Protein AF-A0A1A8F282-F1 (afdb_monomer_lite)

pLDDT: mean 80.19, std 19.92, range [26.28, 97.31]

InterPro domains:
  IPR029158 Stimulator of interferon genes protein [PTHR34339] (1-115)
  IPR038623 Stimulator of interferon genes protein, C-terminal domain superfamily [G3DSA:3.40.50.12100] (57-121)
  IPR055432 STING, ligand-binding domain [PF15009] (14-116)

Structure (mmCIF, N/CA/C/O backbone):
data_AF-A0A1A8F282-F1
#
_entry.id   AF-A0A1A8F282-F1
#
loop_
_atom_site.group_PDB
_atom_site.id
_atom_site.type_symbol
_atom_site.label_atom_id
_atom_site.label_alt_id
_atom_site.label_comp_id
_atom_site.label_asym_id
_atom_site.label_entity_id
_atom_site.label_seq_id
_atom_site.pdbx_PDB_ins_code
_atom_site.Cartn_x
_atom_site.Cartn_y
_atom_site.Cartn_z
_atom_site.occupancy
_atom_site.B_iso_or_equiv
_atom_site.auth_seq_id
_atom_site.auth_comp_id
_atom_site.auth_asym_id
_atom_site.auth_atom_id
_atom_site.pdbx_PDB_model_num
ATOM 1 N N . GLU A 1 1 ? -26.886 5.873 23.271 1.00 54.75 1 GLU A N 1
ATOM 2 C CA . GLU A 1 1 ? -25.790 5.362 22.411 1.00 54.75 1 GLU A CA 1
ATOM 3 C C . GLU A 1 1 ? -25.220 6.417 21.458 1.00 54.75 1 GLU A C 1
ATOM 5 O O . GLU A 1 1 ? -24.005 6.552 21.421 1.00 54.75 1 GLU A O 1
ATOM 10 N N . VAL A 1 2 ? -26.044 7.229 20.780 1.00 64.50 2 VAL A N 1
ATOM 11 C CA . VAL A 1 2 ? -25.589 8.266 19.817 1.00 64.50 2 VAL A CA 1
ATOM 12 C C . VAL A 1 2 ? -24.652 9.329 20.424 1.00 64.50 2 VAL A C 1
ATOM 14 O O . VAL A 1 2 ? -23.737 9.827 19.769 1.00 64.50 2 VAL A O 1
ATOM 17 N N . GLU A 1 3 ? -24.838 9.649 21.706 1.00 62.88 3 GLU A N 1
ATOM 18 C CA . GLU A 1 3 ? -23.985 10.607 22.423 1.00 62.88 3 GLU A CA 1
ATOM 19 C C . GLU A 1 3 ? -22.556 10.079 22.622 1.00 62.88 3 GLU A C 1
ATOM 21 O O . GLU A 1 3 ? -21.591 10.826 22.478 1.00 62.88 3 GLU A O 1
ATOM 26 N N . VAL A 1 4 ? -22.398 8.776 22.882 1.00 65.69 4 VAL A N 1
ATOM 27 C CA . VAL A 1 4 ? -21.082 8.152 23.096 1.00 65.69 4 VAL A CA 1
ATOM 28 C C . VAL A 1 4 ? -20.304 8.083 21.780 1.00 65.69 4 VAL A C 1
ATOM 30 O O . VAL A 1 4 ? -19.108 8.375 21.764 1.00 65.69 4 VAL A O 1
ATOM 33 N N . SER A 1 5 ? -20.974 7.783 20.659 1.00 65.00 5 SER A N 1
ATOM 34 C CA . SER A 1 5 ? -20.352 7.823 19.328 1.00 65.00 5 SER A CA 1
ATOM 35 C C . SER A 1 5 ? -19.887 9.230 18.947 1.00 65.00 5 SER A C 1
ATOM 37 O O . SER A 1 5 ? -18.747 9.385 18.508 1.00 65.00 5 SER A O 1
ATOM 39 N N . GLY A 1 6 ? -20.706 10.258 19.203 1.00 65.50 6 GLY A N 1
ATOM 40 C CA . GLY A 1 6 ? -20.335 11.651 18.933 1.00 65.50 6 GLY A CA 1
ATOM 41 C C . GLY A 1 6 ? -19.142 12.126 19.772 1.00 65.50 6 GLY A C 1
ATOM 42 O O . GLY A 1 6 ? -18.251 12.807 19.264 1.00 65.50 6 GLY A O 1
ATOM 43 N N . ILE A 1 7 ? -19.061 11.708 21.041 1.00 71.31 7 ILE A N 1
ATOM 44 C CA . ILE A 1 7 ? -17.922 12.023 21.918 1.00 71.31 7 ILE A CA 1
ATOM 45 C C . ILE A 1 7 ? -16.637 11.342 21.428 1.00 71.31 7 ILE A C 1
ATOM 47 O O . ILE A 1 7 ? -15.583 11.981 21.393 1.00 71.31 7 ILE A O 1
ATOM 51 N N . CYS A 1 8 ? -16.697 10.064 21.043 1.00 65.38 8 CYS A N 1
ATOM 52 C CA . CYS A 1 8 ? -15.529 9.320 20.562 1.00 65.38 8 CYS A CA 1
ATOM 53 C C . CYS A 1 8 ? -14.957 9.896 19.261 1.00 65.38 8 CYS A C 1
ATOM 55 O O . CYS A 1 8 ? -13.733 9.958 19.104 1.00 65.38 8 CYS A O 1
ATOM 57 N N . GLU A 1 9 ? -15.823 10.329 18.345 1.00 74.31 9 GLU A N 1
ATOM 58 C CA . GLU A 1 9 ? -15.427 10.976 17.095 1.00 74.31 9 GLU A CA 1
ATOM 59 C C . GLU A 1 9 ? -14.853 12.375 17.342 1.00 74.31 9 GLU A C 1
ATOM 61 O O . GLU A 1 9 ? -13.724 12.652 16.932 1.00 74.31 9 GLU A O 1
ATOM 66 N N . GLY A 1 10 ? -15.547 13.212 18.123 1.00 72.31 10 GLY A N 1
ATOM 67 C CA . GLY A 1 10 ? -15.080 14.559 18.467 1.00 72.31 10 GLY A CA 1
ATOM 68 C C . GLY A 1 10 ? -13.756 14.577 19.241 1.00 72.31 10 GLY A C 1
ATOM 69 O O . GLY A 1 10 ? -12.971 15.515 19.113 1.00 72.31 10 GLY A O 1
ATOM 70 N N . ARG A 1 11 ? -13.467 13.521 20.014 1.00 76.88 11 ARG A N 1
ATOM 71 C CA . ARG A 1 11 ? -12.223 13.381 20.790 1.00 76.88 11 ARG A CA 1
ATOM 72 C C . ARG A 1 11 ? -11.128 12.567 20.098 1.00 76.88 11 ARG A C 1
ATOM 74 O O . ARG A 1 11 ? -10.066 12.398 20.692 1.00 76.88 11 ARG A O 1
ATOM 81 N N . LYS A 1 12 ? -11.349 12.066 18.875 1.00 79.38 12 LYS A N 1
ATOM 82 C CA . LYS A 1 12 ? -10.391 11.216 18.133 1.00 79.38 12 LYS A CA 1
ATOM 83 C C . LYS A 1 12 ? -9.957 9.953 18.895 1.00 79.38 12 LYS A C 1
ATOM 85 O O . LYS A 1 12 ? -8.833 9.483 18.745 1.00 79.38 12 LYS A O 1
ATOM 90 N N . MET A 1 13 ? -10.847 9.409 19.725 1.00 79.31 13 MET A N 1
ATOM 91 C CA . MET A 1 13 ? -10.581 8.237 20.574 1.00 79.31 13 MET A CA 1
ATOM 92 C C . MET A 1 13 ? -11.136 6.936 19.982 1.00 79.31 13 MET A C 1
ATOM 94 O O . MET A 1 13 ? -11.050 5.885 20.611 1.00 79.31 13 MET A O 1
ATOM 98 N N . ASN A 1 14 ? -11.728 6.986 18.787 1.00 86.81 14 ASN A N 1
ATOM 99 C CA . ASN A 1 14 ? -12.204 5.778 18.126 1.00 86.81 14 ASN A CA 1
ATOM 100 C C . ASN A 1 14 ? -11.039 4.957 17.536 1.00 86.81 14 ASN A C 1
ATOM 102 O O . ASN A 1 14 ? -9.957 5.468 17.242 1.00 86.81 14 ASN A O 1
ATOM 106 N N . VAL A 1 15 ? -11.279 3.659 17.350 1.00 90.38 15 VAL A N 1
ATOM 107 C CA . VAL A 1 15 ? -10.280 2.711 16.828 1.00 90.38 15 VAL A CA 1
ATOM 108 C C . VAL A 1 15 ? -9.780 3.125 15.440 1.00 90.38 15 VAL A C 1
ATOM 110 O O . VAL A 1 15 ? -8.588 3.011 15.158 1.00 90.38 15 VAL A O 1
ATOM 113 N N . ALA A 1 16 ? -10.664 3.665 14.594 1.00 89.75 16 ALA A N 1
ATOM 114 C CA . ALA A 1 16 ? -10.324 4.101 13.241 1.00 89.75 16 ALA A CA 1
ATOM 115 C C . ALA A 1 16 ? -9.228 5.180 13.230 1.00 89.75 16 ALA A C 1
ATOM 117 O O . ALA A 1 16 ? -8.315 5.105 12.409 1.00 89.75 16 ALA A O 1
ATOM 118 N N . HIS A 1 17 ? -9.248 6.124 14.179 1.00 90.38 17 HIS A N 1
ATOM 119 C CA . HIS A 1 17 ? -8.177 7.111 14.328 1.00 90.38 17 HIS A CA 1
ATOM 120 C C . HIS A 1 17 ? -6.830 6.443 14.614 1.00 90.38 17 HIS A C 1
ATOM 122 O O . HIS A 1 17 ? -5.840 6.753 13.952 1.00 90.38 17 HIS A O 1
ATOM 128 N N . GLY A 1 18 ? -6.790 5.507 15.566 1.00 93.31 18 GLY A N 1
ATOM 129 C CA . GLY A 1 18 ? -5.569 4.769 15.896 1.00 93.31 18 GLY A CA 1
ATOM 130 C C . GLY A 1 18 ? -5.032 3.972 14.705 1.00 93.31 18 GLY A C 1
ATOM 131 O O . GLY A 1 18 ? -3.834 4.013 14.422 1.00 93.31 18 GLY A O 1
ATOM 132 N N . LEU A 1 19 ? -5.918 3.301 13.963 1.00 95.44 19 LEU A N 1
ATOM 133 C CA . LEU A 1 19 ? -5.556 2.541 12.765 1.00 95.44 19 LEU A CA 1
ATOM 134 C C . LEU A 1 19 ? -5.030 3.441 11.642 1.00 95.44 19 LEU A C 1
ATOM 136 O O . LEU A 1 19 ? -3.996 3.128 11.056 1.00 95.44 19 LEU A O 1
ATOM 140 N N . ALA A 1 20 ? -5.679 4.577 11.380 1.00 94.31 20 ALA A N 1
ATOM 141 C CA . ALA A 1 20 ? -5.236 5.531 10.368 1.00 94.31 20 ALA A CA 1
ATOM 142 C C . ALA A 1 20 ? -3.851 6.111 10.702 1.00 94.31 20 ALA A C 1
ATOM 144 O O . ALA A 1 20 ? -2.966 6.140 9.846 1.00 94.31 20 ALA A O 1
ATOM 145 N N . TRP A 1 21 ? -3.624 6.500 11.962 1.00 95.56 21 TRP A N 1
ATOM 146 C CA . TRP A 1 21 ? -2.315 6.970 12.427 1.00 95.56 21 TRP A CA 1
ATOM 147 C C . TRP A 1 21 ? -1.242 5.889 12.341 1.00 95.56 21 TRP A C 1
ATOM 149 O O . TRP A 1 21 ? -0.130 6.160 11.885 1.00 95.56 21 TRP A O 1
ATOM 159 N N . SER A 1 22 ? -1.577 4.664 12.747 1.00 96.38 22 SER A N 1
ATOM 160 C CA . SER A 1 22 ? -0.680 3.515 12.648 1.00 96.38 22 SER A CA 1
ATOM 161 C C . SER A 1 22 ? -0.307 3.228 11.195 1.00 96.38 22 SER A C 1
ATOM 163 O O . SER A 1 22 ? 0.869 3.052 10.894 1.00 96.38 22 SER A O 1
ATOM 165 N N . PHE A 1 23 ? -1.261 3.263 10.264 1.00 96.94 23 PHE A N 1
ATOM 166 C CA . PHE A 1 23 ? -0.983 3.074 8.841 1.00 96.94 23 PHE A CA 1
ATOM 167 C C . PHE A 1 23 ? -0.130 4.215 8.266 1.00 96.94 23 PHE A C 1
ATOM 169 O O . PHE A 1 23 ? 0.837 3.972 7.542 1.00 96.94 23 PHE A O 1
ATOM 176 N N . TYR A 1 24 ? -0.412 5.463 8.647 1.00 97.31 24 TYR A N 1
ATOM 177 C CA . TYR A 1 24 ? 0.372 6.613 8.206 1.00 97.31 24 TYR A CA 1
ATOM 178 C C . TYR A 1 24 ? 1.828 6.560 8.705 1.00 97.31 24 TYR A C 1
ATOM 180 O O . TYR A 1 24 ? 2.756 6.518 7.896 1.00 97.31 24 TYR A O 1
ATOM 188 N N . LEU A 1 25 ? 2.044 6.495 10.023 1.00 96.12 25 LEU A N 1
ATOM 189 C CA . LEU A 1 25 ? 3.380 6.489 10.642 1.00 96.12 25 LEU A CA 1
ATOM 190 C C . LEU A 1 25 ? 4.117 5.154 10.428 1.00 96.12 25 LEU A C 1
ATOM 192 O O . LEU A 1 25 ? 5.349 5.084 10.354 1.00 96.12 25 LEU A O 1
ATOM 196 N N . GLY A 1 26 ? 3.367 4.055 10.397 1.00 95.25 26 GLY A N 1
ATOM 197 C CA . GLY A 1 26 ? 3.854 2.681 10.296 1.00 95.25 26 GLY A CA 1
ATOM 198 C C . GLY A 1 26 ? 4.220 2.261 8.875 1.00 95.25 26 GLY A C 1
ATOM 199 O O . GLY A 1 26 ? 5.084 1.399 8.705 1.00 95.25 26 GLY A O 1
ATOM 200 N N . TYR A 1 27 ? 3.615 2.892 7.867 1.00 96.19 27 TYR A N 1
ATOM 201 C CA . TYR A 1 27 ? 3.773 2.500 6.471 1.00 96.19 27 TYR A CA 1
ATOM 202 C C . TYR A 1 27 ? 3.951 3.701 5.537 1.00 96.19 27 TYR A C 1
ATOM 204 O O . TYR A 1 27 ? 5.040 3.873 4.989 1.00 96.19 27 TYR A O 1
ATOM 212 N N . LEU A 1 28 ? 2.937 4.561 5.379 1.00 96.62 28 LEU A N 1
ATOM 213 C CA . LEU A 1 28 ? 2.929 5.593 4.327 1.00 96.62 28 LEU A CA 1
ATOM 214 C C . LEU A 1 28 ? 4.106 6.566 4.418 1.00 96.62 28 LEU A C 1
ATOM 216 O O . LEU A 1 28 ? 4.793 6.791 3.423 1.00 96.62 28 LEU A O 1
ATOM 220 N N . GLN A 1 29 ? 4.387 7.090 5.612 1.00 95.94 29 GLN A N 1
ATOM 221 C CA . GLN A 1 29 ? 5.484 8.033 5.829 1.00 95.94 29 GLN A CA 1
ATOM 222 C C . GLN A 1 29 ? 6.857 7.426 5.493 1.00 95.94 29 GLN A C 1
ATOM 224 O O . GLN A 1 29 ? 7.792 8.157 5.177 1.00 95.94 29 GLN A O 1
ATOM 229 N N . LEU A 1 30 ? 6.986 6.096 5.526 1.00 94.25 30 LEU A N 1
ATOM 230 C CA . LEU A 1 30 ? 8.222 5.411 5.159 1.00 94.25 30 LEU A CA 1
ATOM 231 C C . LEU A 1 30 ? 8.349 5.149 3.662 1.00 94.25 30 LEU A C 1
ATOM 233 O O . LEU A 1 30 ? 9.435 5.291 3.101 1.00 94.25 30 LEU A O 1
ATOM 237 N N . VAL A 1 31 ? 7.267 4.686 3.034 1.00 94.38 31 VAL A N 1
ATOM 238 C CA . VAL A 1 31 ? 7.324 4.160 1.663 1.00 94.38 31 VAL A CA 1
ATOM 239 C C . VAL A 1 31 ? 7.148 5.255 0.619 1.00 94.38 31 VAL A C 1
ATOM 241 O O . VAL A 1 31 ? 7.838 5.234 -0.398 1.00 94.38 31 VAL A O 1
ATOM 244 N N . LEU A 1 32 ? 6.284 6.245 0.875 1.00 94.12 32 LEU A N 1
ATOM 245 C CA . LEU A 1 32 ? 5.955 7.287 -0.102 1.00 94.12 32 LEU A CA 1
ATOM 246 C C . LEU A 1 32 ? 7.179 8.100 -0.560 1.00 94.12 32 LEU A C 1
ATOM 248 O O . LEU A 1 32 ? 7.317 8.281 -1.769 1.00 94.12 32 LEU A O 1
ATOM 252 N N . PRO A 1 33 ? 8.122 8.508 0.318 1.00 93.88 33 PRO A N 1
ATOM 253 C CA . PRO A 1 33 ? 9.313 9.243 -0.120 1.00 93.88 33 PRO A CA 1
ATOM 254 C C . PRO A 1 33 ? 10.226 8.464 -1.081 1.00 93.88 33 PRO A C 1
ATOM 256 O O . PRO A 1 33 ? 11.023 9.062 -1.796 1.00 93.88 33 PRO A O 1
ATOM 259 N N . ARG A 1 34 ? 10.143 7.126 -1.095 1.00 92.25 34 ARG A N 1
ATOM 260 C CA . ARG A 1 34 ? 10.984 6.242 -1.929 1.00 92.25 34 ARG A CA 1
ATOM 261 C C . ARG A 1 34 ? 10.237 5.686 -3.141 1.00 92.25 34 ARG A C 1
ATOM 263 O O . ARG A 1 34 ? 10.849 5.095 -4.035 1.00 92.25 34 ARG A O 1
ATOM 270 N N . LEU A 1 35 ? 8.919 5.869 -3.170 1.00 91.25 35 LEU A N 1
ATOM 271 C CA . LEU A 1 35 ? 8.037 5.307 -4.180 1.00 91.25 35 LEU A CA 1
ATOM 272 C C . LEU A 1 35 ? 8.369 5.840 -5.574 1.00 91.25 35 LEU A C 1
ATOM 274 O O . LEU A 1 35 ? 8.478 5.049 -6.506 1.00 91.25 35 LEU A O 1
ATOM 278 N N . GLU A 1 36 ? 8.584 7.150 -5.715 1.00 89.12 36 GLU A N 1
ATOM 279 C CA . GLU A 1 36 ? 8.865 7.747 -7.024 1.00 89.12 36 GLU A CA 1
ATOM 280 C C . GLU A 1 36 ? 10.131 7.161 -7.663 1.00 89.12 36 GLU A C 1
ATOM 282 O O . GLU A 1 36 ? 10.104 6.770 -8.829 1.00 89.12 36 GLU A O 1
ATOM 287 N N . ASN A 1 37 ? 11.204 7.005 -6.884 1.00 90.56 37 ASN A N 1
ATOM 288 C CA . ASN A 1 37 ? 12.445 6.388 -7.357 1.00 90.56 37 ASN A CA 1
ATOM 289 C C . ASN A 1 37 ? 12.237 4.920 -7.754 1.00 90.56 37 ASN A C 1
ATOM 291 O O . ASN A 1 37 ? 12.785 4.466 -8.757 1.00 90.56 37 ASN A O 1
ATOM 295 N N . SER A 1 38 ? 11.417 4.188 -6.995 1.00 91.62 38 SER A N 1
ATOM 296 C CA . SER A 1 38 ? 11.097 2.783 -7.284 1.00 91.62 38 SER A CA 1
ATOM 297 C C . SER A 1 38 ? 10.309 2.651 -8.593 1.00 91.62 38 SER A C 1
ATOM 299 O O . SER A 1 38 ? 10.618 1.791 -9.416 1.00 91.62 38 SER A O 1
ATOM 301 N N . ILE A 1 39 ? 9.339 3.544 -8.820 1.00 89.81 39 ILE A N 1
ATOM 302 C CA . ILE A 1 39 ? 8.573 3.624 -10.071 1.00 89.81 39 ILE A CA 1
ATOM 303 C C . ILE A 1 39 ? 9.492 4.014 -11.234 1.00 89.81 39 ILE A C 1
ATOM 305 O O . ILE A 1 39 ? 9.429 3.401 -12.295 1.00 89.81 39 ILE A O 1
ATOM 309 N N . ALA A 1 40 ? 10.375 4.997 -11.048 1.00 87.88 40 ALA A N 1
ATOM 310 C CA . ALA A 1 40 ? 11.309 5.425 -12.085 1.00 87.88 40 ALA A CA 1
ATOM 311 C C . ALA A 1 40 ? 12.258 4.291 -12.509 1.00 87.88 40 ALA A C 1
ATOM 313 O O . ALA A 1 40 ? 12.432 4.060 -13.706 1.00 87.88 40 ALA A O 1
ATOM 314 N N . ALA A 1 41 ? 12.814 3.548 -11.547 1.00 89.44 41 ALA A N 1
ATOM 315 C CA . ALA A 1 41 ? 13.659 2.385 -11.814 1.00 89.44 41 ALA A CA 1
ATOM 316 C C . ALA A 1 41 ? 12.895 1.279 -12.561 1.00 89.44 41 ALA A C 1
ATOM 318 O O . ALA A 1 41 ? 13.396 0.736 -13.546 1.00 89.44 41 ALA A O 1
ATOM 319 N N . PHE A 1 42 ? 11.660 0.994 -12.140 1.00 88.50 42 PHE A N 1
ATOM 320 C CA . PHE A 1 42 ? 10.785 0.037 -12.814 1.00 88.50 42 PHE A CA 1
ATOM 321 C C . PHE A 1 42 ? 10.501 0.442 -14.269 1.00 88.50 42 PHE A C 1
ATOM 323 O O . PHE A 1 42 ? 10.665 -0.365 -15.185 1.00 88.50 42 PHE A O 1
ATOM 330 N N . CYS A 1 43 ? 10.154 1.711 -14.504 1.00 84.81 43 CYS A N 1
ATOM 331 C CA . CYS A 1 43 ? 9.920 2.241 -15.845 1.00 84.81 43 CYS A CA 1
ATOM 332 C C . CYS A 1 43 ? 11.180 2.206 -16.720 1.00 84.81 43 CYS A C 1
ATOM 334 O O . CYS A 1 43 ? 11.081 1.915 -17.912 1.00 84.81 43 CYS A O 1
ATOM 336 N N . ALA A 1 44 ? 12.360 2.488 -16.157 1.00 85.50 44 ALA A N 1
ATOM 337 C CA . ALA A 1 44 ? 13.634 2.425 -16.874 1.00 85.50 44 ALA A CA 1
ATOM 338 C C . ALA A 1 44 ? 13.951 1.000 -17.356 1.00 85.50 44 ALA A C 1
ATOM 340 O O . ALA A 1 44 ? 14.325 0.812 -18.513 1.00 85.50 44 ALA A O 1
ATOM 341 N N . ALA A 1 45 ? 13.721 -0.009 -16.509 1.00 85.44 45 ALA A N 1
ATOM 342 C CA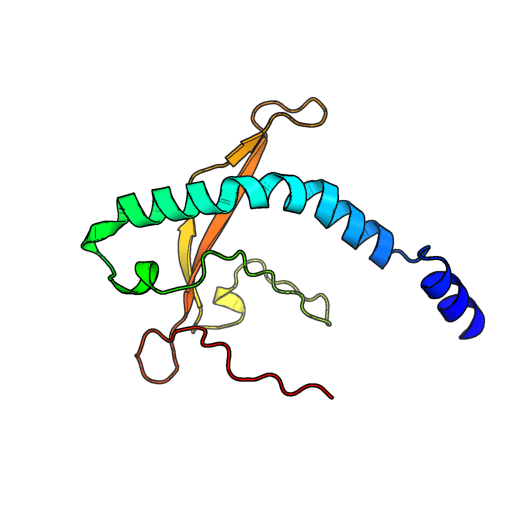 . ALA A 1 45 ? 13.914 -1.417 -16.863 1.00 85.44 45 ALA A CA 1
ATOM 343 C C . ALA A 1 45 ? 12.988 -1.889 -18.004 1.00 85.44 45 ALA A C 1
ATOM 345 O O . ALA A 1 45 ? 13.336 -2.792 -18.761 1.00 85.44 45 ALA A O 1
ATOM 346 N N . HIS A 1 46 ? 11.840 -1.232 -18.176 1.00 79.31 46 HIS A N 1
ATOM 347 C CA . HIS A 1 46 ? 10.792 -1.604 -19.129 1.00 79.31 46 HIS A CA 1
ATOM 348 C C . HIS A 1 46 ? 10.650 -0.640 -20.316 1.00 79.31 46 HIS A C 1
ATOM 350 O O . HIS A 1 46 ? 9.657 -0.684 -21.042 1.00 79.31 46 HIS A O 1
ATOM 356 N N . HIS A 1 47 ? 11.650 0.214 -20.566 1.00 62.91 47 HIS A N 1
ATOM 357 C CA . HIS A 1 47 ? 11.622 1.269 -21.593 1.00 62.91 47 HIS A CA 1
ATOM 358 C C . HIS A 1 47 ? 11.263 0.811 -23.022 1.00 62.91 47 HIS A C 1
ATOM 360 O O . HIS A 1 47 ? 10.946 1.647 -23.864 1.00 62.91 47 HIS A O 1
ATOM 366 N N . ARG A 1 48 ? 11.303 -0.495 -23.321 1.00 56.06 48 ARG A N 1
ATOM 367 C CA . ARG A 1 48 ? 10.968 -1.046 -24.643 1.00 56.06 48 ARG A CA 1
ATOM 368 C C . ARG A 1 48 ? 9.544 -1.595 -24.778 1.00 56.06 48 ARG A C 1
ATOM 370 O O . ARG A 1 48 ? 9.121 -1.803 -25.910 1.00 56.06 48 ARG A O 1
ATOM 377 N N . SER A 1 49 ? 8.813 -1.849 -23.689 1.00 56.06 49 SER A N 1
ATOM 378 C CA . SER A 1 49 ? 7.569 -2.635 -23.750 1.00 56.06 49 SER A CA 1
ATOM 379 C C . SER A 1 49 ? 6.270 -1.834 -23.666 1.00 56.06 49 SER A C 1
ATOM 381 O O . SER A 1 49 ? 5.246 -2.367 -24.081 1.00 56.06 49 SER A O 1
ATOM 383 N N . THR A 1 50 ? 6.263 -0.571 -23.215 1.00 53.19 50 THR A N 1
ATOM 384 C CA . THR A 1 50 ? 5.001 0.197 -23.156 1.00 53.19 50 THR A CA 1
ATOM 385 C C . THR A 1 50 ? 5.208 1.719 -23.060 1.00 53.19 50 THR A C 1
ATOM 387 O O . THR A 1 50 ? 5.650 2.200 -22.018 1.00 53.19 50 THR A O 1
ATOM 390 N N . PRO A 1 51 ? 4.802 2.522 -24.068 1.00 53.25 51 PRO A N 1
ATOM 391 C CA . PRO A 1 51 ? 4.804 3.994 -23.989 1.00 53.25 51 PRO A CA 1
ATOM 392 C C . PRO A 1 51 ? 3.773 4.571 -22.994 1.00 53.25 51 PRO A C 1
ATOM 394 O O . PRO A 1 51 ? 3.749 5.777 -22.748 1.00 53.25 51 PRO A O 1
ATOM 397 N N . LEU A 1 52 ? 2.924 3.721 -22.407 1.00 54.28 52 LEU A N 1
ATOM 398 C CA . LEU A 1 52 ? 1.819 4.109 -21.527 1.00 54.28 52 LEU A CA 1
ATOM 399 C C . LEU A 1 52 ? 2.272 4.575 -20.129 1.00 54.28 52 LEU A C 1
ATOM 401 O O . LEU A 1 52 ? 1.596 5.381 -19.496 1.00 54.28 52 LEU A O 1
ATOM 405 N N . TRP A 1 53 ? 3.420 4.099 -19.636 1.00 58.62 53 TRP A N 1
ATOM 406 C CA . TRP A 1 53 ? 3.866 4.376 -18.258 1.00 58.62 53 TRP A CA 1
ATOM 407 C C . TRP A 1 53 ? 4.477 5.762 -18.080 1.00 58.62 53 TRP A C 1
ATOM 409 O O . TRP A 1 53 ? 4.522 6.285 -16.970 1.00 58.62 53 TRP A O 1
ATOM 419 N N . SER A 1 54 ? 4.899 6.388 -19.176 1.00 54.09 54 SER A N 1
ATOM 420 C CA . SER A 1 54 ? 5.457 7.739 -19.169 1.00 54.09 54 SER A CA 1
ATOM 421 C C . SER A 1 54 ? 4.395 8.822 -18.946 1.00 54.09 54 SER A C 1
ATOM 423 O O . SER A 1 54 ? 4.753 9.957 -18.644 1.00 54.09 54 SER A O 1
ATOM 425 N N . ARG A 1 55 ? 3.102 8.493 -19.114 1.00 56.00 55 ARG A N 1
ATOM 426 C CA . ARG A 1 55 ? 1.983 9.455 -19.087 1.00 56.00 55 ARG A CA 1
ATOM 427 C C . ARG A 1 55 ? 1.048 9.304 -17.880 1.00 56.00 55 ARG A C 1
ATOM 429 O O . ARG A 1 55 ? 0.249 10.200 -17.637 1.00 56.00 55 ARG A O 1
ATOM 436 N N . GLY A 1 56 ? 1.138 8.203 -17.131 1.00 62.19 56 GLY A N 1
ATOM 437 C CA . GLY A 1 56 ? 0.322 7.964 -15.936 1.00 62.19 56 GLY A CA 1
ATOM 438 C C . GLY A 1 56 ? 0.858 8.666 -14.684 1.00 62.19 56 GLY A C 1
ATOM 439 O O . GLY A 1 56 ? 2.053 8.939 -14.562 1.00 62.19 56 GLY A O 1
ATOM 440 N N . SER A 1 57 ? -0.019 8.937 -13.713 1.00 65.50 57 SER A N 1
ATOM 441 C CA . SER A 1 57 ? 0.397 9.507 -12.429 1.00 65.50 57 SER A CA 1
ATOM 442 C C . SER A 1 57 ? 1.222 8.499 -11.620 1.00 65.50 57 SER A C 1
ATOM 444 O O . SER A 1 57 ? 0.762 7.385 -11.372 1.00 65.50 57 SER A O 1
ATOM 446 N N . ARG A 1 58 ? 2.411 8.899 -11.154 1.00 80.62 58 ARG A N 1
ATOM 447 C CA . ARG A 1 58 ? 3.282 8.101 -10.271 1.00 80.62 58 ARG A CA 1
ATOM 448 C C . ARG A 1 58 ? 2.735 8.096 -8.840 1.00 80.62 58 ARG A C 1
ATOM 450 O O . ARG A 1 58 ? 3.244 8.797 -7.970 1.00 80.62 58 ARG A O 1
ATOM 457 N N . LYS A 1 59 ? 1.644 7.365 -8.611 1.00 88.88 59 LYS A N 1
ATOM 458 C CA . LYS A 1 59 ? 0.924 7.324 -7.330 1.00 88.88 59 LYS A CA 1
ATOM 459 C C . LYS A 1 59 ? 0.763 5.890 -6.836 1.00 88.88 59 LYS A C 1
ATOM 461 O O . LYS A 1 59 ? 0.655 4.962 -7.631 1.00 88.88 59 LYS A O 1
ATOM 466 N N . LEU A 1 60 ? 0.701 5.731 -5.517 1.00 92.75 60 LEU A N 1
ATOM 467 C CA . LEU A 1 60 ? 0.235 4.503 -4.879 1.00 92.75 60 LEU A CA 1
ATOM 468 C C . LEU A 1 60 ? -1.288 4.569 -4.753 1.00 92.75 60 LEU A C 1
ATOM 470 O O . LEU A 1 60 ? -1.808 5.484 -4.117 1.00 92.75 60 LEU A O 1
ATOM 474 N N . LEU A 1 61 ? -1.985 3.602 -5.345 1.00 93.19 61 LEU A N 1
ATOM 475 C CA . LEU A 1 61 ? -3.429 3.440 -5.187 1.00 93.19 61 LEU A CA 1
ATOM 476 C C . LEU A 1 61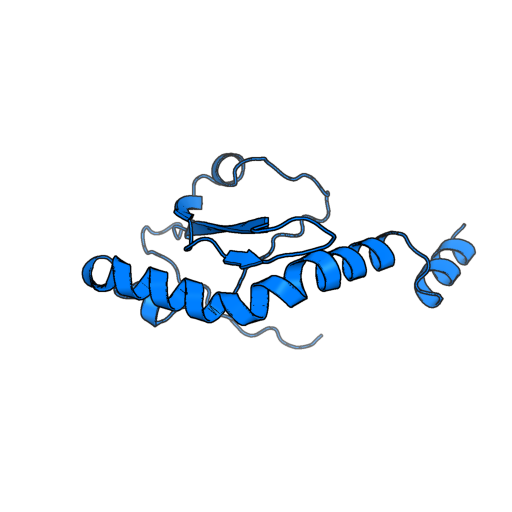 ? -3.699 2.474 -4.030 1.00 93.19 61 LEU A C 1
ATOM 478 O O . LEU A 1 61 ? -3.129 1.386 -3.983 1.00 93.19 61 LEU A O 1
ATOM 482 N N . ILE A 1 62 ? -4.547 2.888 -3.088 1.00 95.25 62 ILE A N 1
ATOM 483 C CA . ILE A 1 62 ? -4.908 2.114 -1.896 1.00 95.25 62 ILE A CA 1
ATOM 484 C C . ILE A 1 62 ? -6.418 1.916 -1.923 1.00 95.25 62 ILE A C 1
ATOM 486 O O . ILE A 1 62 ? -7.169 2.889 -1.889 1.00 95.25 62 ILE A O 1
ATOM 490 N N . LEU A 1 63 ? -6.852 0.661 -1.998 1.00 94.19 63 LEU A N 1
ATOM 491 C CA . LEU A 1 63 ? -8.266 0.304 -1.988 1.00 94.19 63 LEU A CA 1
ATOM 492 C C . LEU A 1 63 ? -8.758 0.222 -0.540 1.00 94.19 63 LEU A C 1
ATOM 494 O O . LEU A 1 63 ? -8.150 -0.456 0.287 1.00 94.19 63 LEU A O 1
ATOM 498 N N . VAL A 1 64 ? -9.856 0.915 -0.239 1.00 94.12 64 VAL A N 1
ATOM 499 C CA . VAL A 1 64 ? -10.489 0.918 1.089 1.00 94.12 64 VAL A CA 1
ATOM 500 C C . VAL A 1 64 ? -11.960 0.523 0.922 1.00 94.12 64 VAL A C 1
ATOM 502 O O . VAL A 1 64 ? -12.820 1.399 0.810 1.00 94.12 64 VAL A O 1
ATOM 505 N N . PRO A 1 65 ? -12.272 -0.784 0.837 1.00 93.50 65 PRO A N 1
ATOM 506 C CA . PRO A 1 65 ? -13.651 -1.237 0.722 1.00 93.50 65 PRO A CA 1
ATOM 507 C C . PRO A 1 65 ? -14.394 -0.950 2.028 1.00 93.50 65 PRO A C 1
ATOM 509 O O . PRO A 1 65 ? -13.963 -1.362 3.105 1.00 93.50 65 PRO A O 1
ATOM 512 N N . LEU A 1 66 ? -15.541 -0.273 1.940 1.00 92.69 66 LEU A N 1
ATOM 513 C CA . LEU A 1 66 ? -16.349 0.072 3.118 1.00 92.69 66 LEU A CA 1
ATOM 514 C C . LEU A 1 66 ? -16.877 -1.165 3.861 1.00 92.69 66 LEU A C 1
ATOM 516 O O . LEU A 1 66 ? -17.128 -1.100 5.060 1.00 92.69 66 LEU A O 1
ATOM 520 N N . SER A 1 67 ? -17.008 -2.299 3.167 1.00 94.12 67 SER A N 1
ATOM 521 C CA . SER A 1 67 ? -17.380 -3.591 3.754 1.00 94.12 67 SER A CA 1
ATOM 522 C C . SER A 1 67 ? -16.260 -4.238 4.574 1.00 94.12 67 SER A C 1
ATOM 524 O O . SER A 1 67 ? -16.513 -5.233 5.248 1.00 94.12 67 SER A O 1
ATOM 526 N N . ALA A 1 68 ? -15.027 -3.721 4.485 1.00 92.12 68 ALA A N 1
ATOM 527 C CA . ALA A 1 68 ? -13.805 -4.340 4.999 1.00 92.12 68 ALA A CA 1
ATOM 528 C C . ALA A 1 68 ? -13.532 -5.765 4.469 1.00 92.12 68 ALA A C 1
ATOM 530 O O . ALA A 1 68 ? -12.652 -6.450 4.991 1.00 92.12 68 ALA A O 1
ATOM 531 N N . ASN A 1 69 ? -14.241 -6.203 3.422 1.00 93.00 69 ASN A N 1
ATOM 532 C CA . ASN A 1 69 ? -13.940 -7.453 2.736 1.00 93.00 69 ASN A CA 1
ATOM 533 C C . ASN A 1 69 ? -12.729 -7.246 1.821 1.00 93.00 69 ASN A C 1
ATOM 535 O O . ASN A 1 69 ? -12.772 -6.398 0.931 1.00 93.00 69 ASN A O 1
ATOM 539 N N . ILE A 1 70 ? -11.645 -7.980 2.068 1.00 92.81 70 ILE A N 1
ATOM 540 C CA . ILE A 1 70 ? -10.375 -7.830 1.354 1.00 92.81 70 ILE A CA 1
ATOM 541 C C . ILE A 1 70 ? -9.926 -9.208 0.880 1.00 92.81 70 ILE A C 1
ATOM 543 O O . ILE A 1 70 ? -9.574 -10.061 1.697 1.00 92.81 70 ILE A O 1
ATOM 547 N N . SER A 1 71 ? -9.891 -9.398 -0.436 1.00 93.69 71 SER A N 1
ATOM 548 C CA . SER A 1 71 ? -9.363 -10.616 -1.046 1.00 93.69 71 SER A CA 1
ATOM 549 C C . SER A 1 71 ? -7.842 -10.652 -1.078 1.00 93.69 71 SER A C 1
ATOM 551 O O . SER A 1 71 ? -7.155 -9.628 -1.065 1.00 93.69 71 SER A O 1
ATOM 553 N N . HIS A 1 72 ? -7.300 -11.870 -1.111 1.00 93.81 72 HIS A N 1
ATOM 554 C CA . HIS A 1 72 ? -5.855 -12.098 -1.148 1.00 93.81 72 HIS A CA 1
ATOM 555 C C . HIS A 1 72 ? -5.228 -11.736 -2.499 1.00 93.81 72 HIS A C 1
ATOM 557 O O . HIS A 1 72 ? -4.044 -11.397 -2.545 1.00 93.81 72 HIS A O 1
ATOM 563 N N . LYS A 1 73 ? -6.008 -11.814 -3.581 1.00 94.25 73 LYS A N 1
ATOM 564 C CA . LYS A 1 73 ? -5.622 -11.443 -4.943 1.00 94.25 73 LYS A CA 1
ATOM 565 C C . LYS A 1 73 ? -6.691 -10.535 -5.528 1.00 94.25 73 LYS A C 1
ATOM 567 O O . LYS A 1 73 ? -7.874 -10.748 -5.281 1.00 94.25 73 LYS A O 1
ATOM 572 N N . LEU A 1 74 ? -6.274 -9.528 -6.290 1.00 93.44 74 LEU A N 1
ATOM 573 C CA . LEU A 1 74 ? -7.223 -8.622 -6.947 1.00 93.44 74 LEU A CA 1
ATOM 574 C C . LEU A 1 74 ? -7.911 -9.305 -8.130 1.00 93.44 74 LEU A C 1
ATOM 576 O O . LEU A 1 74 ? -9.040 -8.974 -8.460 1.00 93.44 74 LEU A O 1
ATOM 580 N N . GLU A 1 75 ? -7.240 -10.285 -8.725 1.00 93.38 75 GLU A N 1
ATOM 581 C CA . GLU A 1 75 ? -7.748 -11.097 -9.826 1.00 93.38 75 GLU A CA 1
ATOM 582 C C . GLU A 1 75 ? -8.935 -11.980 -9.419 1.00 93.38 75 GLU A C 1
ATOM 584 O O . GLU A 1 75 ? -9.694 -12.399 -10.281 1.00 93.38 75 GLU A O 1
ATOM 589 N N . ASP A 1 76 ? -9.109 -12.246 -8.119 1.00 93.94 76 ASP A N 1
ATOM 590 C CA . ASP A 1 76 ? -10.276 -12.973 -7.609 1.00 93.94 76 ASP A CA 1
ATOM 591 C C . ASP A 1 76 ? -11.520 -12.057 -7.514 1.00 93.94 76 ASP A C 1
ATOM 593 O O . ASP A 1 76 ? -12.641 -12.551 -7.415 1.00 93.94 76 ASP A O 1
ATOM 597 N N . GLU A 1 77 ? -11.331 -10.729 -7.538 1.00 93.12 77 GLU A N 1
ATOM 598 C CA . GLU A 1 77 ? -12.401 -9.724 -7.436 1.00 93.12 77 GLU A CA 1
ATOM 599 C C . GLU A 1 77 ? -12.818 -9.149 -8.800 1.00 93.12 77 GLU A C 1
ATOM 601 O O . GLU A 1 77 ? -13.982 -8.793 -8.980 1.00 93.12 77 GLU A O 1
ATOM 606 N N . ASP A 1 78 ? -11.889 -9.031 -9.758 1.00 92.50 78 ASP A N 1
ATOM 607 C CA . ASP A 1 78 ? -12.154 -8.448 -11.080 1.00 92.50 78 ASP A CA 1
ATOM 608 C C . ASP A 1 78 ? -11.209 -9.003 -12.166 1.00 92.50 78 ASP A C 1
ATOM 610 O O . ASP A 1 78 ? -9.996 -8.777 -12.138 1.00 92.50 78 ASP A O 1
ATOM 614 N N . ASP A 1 79 ? -11.781 -9.656 -13.185 1.00 93.38 79 ASP A N 1
ATOM 615 C CA . ASP A 1 79 ? -11.072 -10.223 -14.346 1.00 93.38 79 ASP A CA 1
ATOM 616 C C . ASP A 1 79 ? -10.350 -9.168 -15.220 1.00 93.38 79 ASP A C 1
ATOM 618 O O . ASP A 1 79 ? -9.491 -9.491 -16.059 1.00 93.38 79 ASP A O 1
ATOM 622 N N . ASN A 1 80 ? -10.693 -7.886 -15.061 1.00 92.94 80 ASN A N 1
ATOM 623 C CA . ASN A 1 80 ? -10.037 -6.780 -15.759 1.00 92.94 80 ASN A CA 1
ATOM 624 C C . ASN A 1 80 ? -8.704 -6.386 -15.117 1.00 92.94 80 ASN A C 1
ATOM 626 O O . ASN A 1 80 ? -7.919 -5.664 -15.743 1.00 92.94 80 ASN A O 1
ATOM 630 N N . ILE A 1 81 ? -8.429 -6.869 -13.904 1.00 92.94 81 ILE A N 1
ATOM 631 C CA . ILE A 1 81 ? -7.190 -6.629 -13.173 1.00 92.94 81 ILE A CA 1
ATOM 632 C C . ILE A 1 81 ? -6.278 -7.843 -13.343 1.00 92.94 81 ILE A C 1
ATOM 634 O O . ILE A 1 81 ? -6.680 -8.989 -13.196 1.00 92.94 81 ILE A O 1
ATOM 638 N N . SER A 1 82 ? -5.011 -7.594 -13.664 1.00 93.12 82 SER A N 1
ATOM 639 C CA . SER A 1 82 ? -4.009 -8.656 -13.777 1.00 93.12 82 SER A CA 1
ATOM 640 C C . SER A 1 82 ? -2.682 -8.218 -13.176 1.00 93.12 82 SER A C 1
ATOM 642 O O . SER A 1 82 ? -2.213 -7.108 -13.450 1.00 93.12 82 SER A O 1
ATOM 644 N N . PHE A 1 83 ? -2.073 -9.072 -12.348 1.00 93.25 83 PHE A N 1
ATOM 645 C CA . PHE A 1 83 ? -0.729 -8.834 -11.832 1.00 93.25 83 PHE A CA 1
ATOM 646 C C . PHE A 1 83 ? 0.284 -8.752 -12.977 1.00 93.25 83 PHE A C 1
ATOM 648 O O . PHE A 1 83 ? 0.303 -9.593 -13.878 1.00 93.25 83 PHE A O 1
ATOM 655 N N . LEU A 1 84 ? 1.131 -7.723 -12.935 1.00 90.06 84 LEU A N 1
ATOM 656 C CA . LEU A 1 84 ? 2.202 -7.524 -13.902 1.00 90.06 84 LEU A CA 1
ATOM 657 C C . LEU A 1 84 ? 3.550 -7.947 -13.312 1.00 90.06 84 LEU A C 1
ATOM 659 O O . LEU A 1 84 ? 4.164 -8.892 -13.793 1.00 90.06 84 LEU A O 1
ATOM 663 N N . GLU A 1 85 ? 4.014 -7.230 -12.290 1.00 92.12 85 GLU A N 1
ATOM 664 C CA . GLU A 1 85 ? 5.286 -7.481 -11.607 1.00 92.12 85 GLU A CA 1
ATOM 665 C C . GLU A 1 85 ? 5.335 -6.694 -10.286 1.00 92.12 85 GLU A C 1
ATOM 667 O O . GLU A 1 85 ? 4.486 -5.846 -10.025 1.00 92.12 85 GLU A O 1
ATOM 672 N N . ASN A 1 86 ? 6.341 -6.934 -9.447 1.00 93.88 86 ASN A N 1
ATOM 673 C CA . ASN A 1 86 ? 6.628 -6.104 -8.282 1.00 93.88 86 ASN A CA 1
ATOM 674 C C . ASN A 1 86 ? 7.574 -4.944 -8.629 1.00 93.88 86 ASN A C 1
ATOM 676 O O . ASN A 1 86 ? 8.490 -5.092 -9.434 1.00 93.88 86 ASN A O 1
ATOM 680 N N . LEU A 1 87 ? 7.413 -3.812 -7.940 1.00 93.38 87 LEU A N 1
ATOM 681 C CA . LEU A 1 87 ? 8.446 -2.778 -7.889 1.00 93.38 87 LEU A CA 1
ATOM 682 C C . LEU A 1 87 ? 9.703 -3.306 -7.167 1.00 93.38 87 LEU A C 1
ATOM 684 O O . LEU A 1 87 ? 9.597 -4.218 -6.337 1.00 93.38 87 LEU A O 1
ATOM 688 N N . PRO A 1 88 ? 10.883 -2.702 -7.410 1.00 93.00 88 PRO A N 1
ATOM 689 C CA . PRO A 1 88 ? 12.090 -3.002 -6.647 1.00 93.00 88 PRO A CA 1
ATOM 690 C C . PRO A 1 88 ? 11.859 -2.908 -5.132 1.00 93.00 88 PRO A C 1
ATOM 692 O O . PRO A 1 88 ? 11.145 -2.026 -4.648 1.00 93.00 88 PRO A O 1
ATOM 695 N N . ASN A 1 89 ? 12.476 -3.820 -4.377 1.00 92.12 89 ASN A N 1
ATOM 696 C CA . ASN A 1 89 ? 12.330 -3.878 -2.925 1.00 92.12 89 ASN A CA 1
ATOM 697 C C . ASN A 1 89 ? 12.814 -2.581 -2.258 1.00 92.12 89 ASN A C 1
ATOM 699 O O . ASN A 1 89 ? 13.937 -2.134 -2.490 1.00 92.12 89 ASN A O 1
ATOM 703 N N . ASN A 1 90 ? 12.002 -2.036 -1.350 1.00 90.44 90 ASN A N 1
ATOM 704 C CA . ASN A 1 90 ? 12.435 -0.989 -0.429 1.00 90.44 90 ASN A CA 1
ATOM 705 C C . ASN A 1 90 ? 12.799 -1.604 0.922 1.00 90.44 90 ASN A C 1
ATOM 707 O O . ASN A 1 90 ? 11.933 -2.145 1.603 1.00 90.44 90 ASN A O 1
ATOM 711 N N . GLU A 1 91 ? 14.061 -1.489 1.326 1.00 94.38 91 GLU A N 1
ATOM 712 C CA . GLU A 1 91 ? 14.560 -2.022 2.600 1.00 94.38 91 GLU A CA 1
ATOM 713 C C . GLU A 1 91 ? 14.834 -0.902 3.602 1.00 94.38 91 GLU A C 1
ATOM 715 O O . GLU A 1 91 ? 15.470 0.099 3.261 1.00 94.38 91 GLU A O 1
ATOM 720 N N . ILE A 1 92 ? 14.307 -1.034 4.823 1.00 93.38 92 ILE A N 1
ATOM 721 C CA . ILE A 1 92 ? 14.451 -0.044 5.902 1.00 93.38 92 ILE A CA 1
ATOM 722 C C . ILE A 1 92 ? 14.700 -0.770 7.223 1.00 93.38 92 ILE A C 1
ATOM 724 O O . ILE A 1 92 ? 13.977 -1.703 7.569 1.00 93.38 92 ILE A O 1
ATOM 728 N N . ASP A 1 93 ? 15.662 -0.292 8.005 1.00 95.62 93 ASP A N 1
ATOM 729 C CA . ASP A 1 93 ? 15.853 -0.744 9.382 1.00 95.62 93 ASP A CA 1
ATOM 730 C C . ASP A 1 93 ? 14.806 -0.087 10.292 1.00 95.62 93 ASP A C 1
ATOM 732 O O . ASP A 1 93 ? 14.687 1.139 10.338 1.00 95.62 93 ASP A O 1
ATOM 736 N N . ARG A 1 94 ? 14.013 -0.880 11.022 1.00 92.75 94 ARG A N 1
ATOM 737 C CA . ARG A 1 94 ? 12.965 -0.346 11.905 1.00 92.75 94 ARG A CA 1
ATOM 738 C C . ARG A 1 94 ? 12.716 -1.230 13.115 1.00 92.75 94 ARG A C 1
ATOM 740 O O . ARG A 1 94 ? 12.547 -2.436 12.978 1.00 92.75 94 ARG A O 1
ATOM 747 N N . ALA A 1 95 ? 12.580 -0.597 14.283 1.00 92.44 95 ALA A N 1
ATOM 748 C CA . ALA A 1 95 ? 12.139 -1.242 15.524 1.00 92.44 95 ALA A CA 1
ATOM 749 C C . ALA A 1 95 ? 12.945 -2.513 15.873 1.00 92.44 95 ALA A C 1
ATOM 751 O O . ALA A 1 95 ? 12.382 -3.523 16.278 1.00 92.44 95 ALA A O 1
ATOM 752 N N . GLY A 1 96 ? 14.265 -2.471 15.663 1.00 96.00 96 GLY A N 1
ATOM 753 C CA . GLY A 1 96 ? 15.165 -3.603 15.910 1.00 96.00 96 GLY A CA 1
ATOM 754 C C . GLY A 1 96 ? 15.261 -4.626 14.771 1.00 96.00 96 GLY A C 1
ATOM 755 O O . GLY A 1 96 ? 16.103 -5.514 14.838 1.00 96.00 96 GLY A O 1
ATOM 756 N N . VAL A 1 97 ? 14.465 -4.488 13.706 1.00 96.31 97 VAL A N 1
ATOM 757 C CA . VAL A 1 97 ? 14.546 -5.331 12.504 1.00 96.31 97 VAL A CA 1
ATOM 758 C C . VAL A 1 97 ? 15.413 -4.642 11.458 1.00 96.31 97 VAL A C 1
ATOM 760 O O . VAL A 1 97 ? 15.101 -3.526 11.041 1.00 96.31 97 VAL A O 1
ATOM 763 N N . ARG A 1 98 ? 16.483 -5.311 11.021 1.00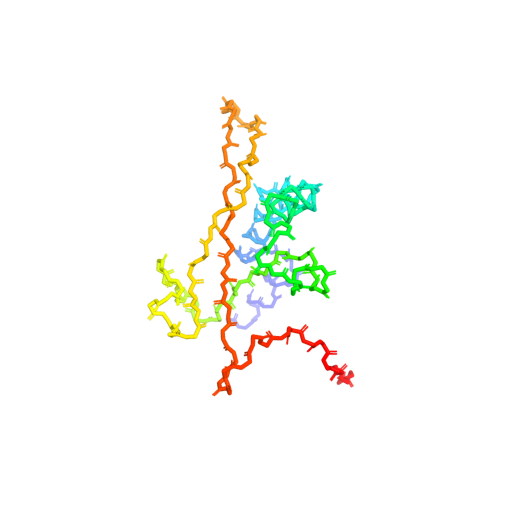 95.44 98 ARG A N 1
ATOM 764 C CA . ARG A 1 98 ? 17.333 -4.850 9.916 1.00 95.44 98 ARG A CA 1
ATOM 765 C C . ARG A 1 98 ? 16.807 -5.355 8.576 1.00 95.44 98 ARG A C 1
ATOM 767 O O . ARG A 1 98 ? 16.325 -6.483 8.506 1.00 95.44 98 ARG A O 1
ATOM 774 N N . GLY A 1 99 ? 16.899 -4.531 7.537 1.00 94.31 99 GLY A N 1
ATOM 775 C CA . GLY A 1 99 ? 16.518 -4.898 6.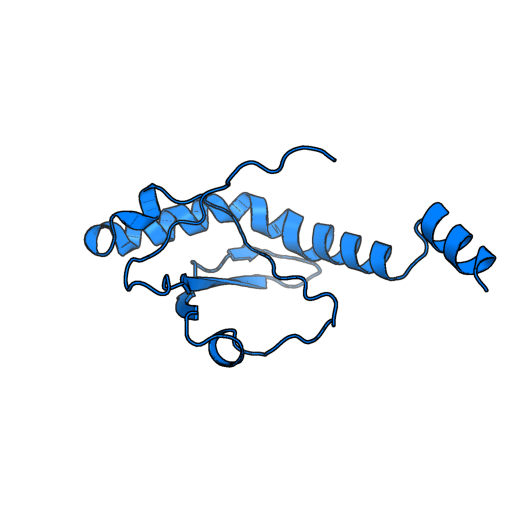173 1.00 94.31 99 GLY A CA 1
ATOM 776 C C . GLY A 1 99 ? 15.034 -5.237 6.018 1.00 94.31 99 GLY A C 1
ATOM 777 O O . GLY A 1 99 ? 14.681 -6.137 5.259 1.00 94.31 99 GLY A O 1
ATOM 778 N N . ARG A 1 100 ? 14.130 -4.567 6.750 1.00 96.06 100 ARG A N 1
ATOM 779 C CA . ARG A 1 100 ? 12.691 -4.828 6.603 1.00 96.06 100 ARG A CA 1
ATOM 780 C C . ARG A 1 100 ? 12.246 -4.424 5.198 1.00 96.06 100 ARG A C 1
ATOM 782 O O . ARG A 1 100 ? 12.340 -3.252 4.837 1.00 96.06 100 ARG A O 1
ATOM 789 N N . VAL A 1 101 ? 11.736 -5.393 4.440 1.00 95.19 101 VAL A N 1
ATOM 790 C CA . VAL A 1 101 ? 11.330 -5.224 3.040 1.00 95.19 101 VAL A CA 1
ATOM 791 C C . VAL A 1 101 ? 9.882 -4.733 2.940 1.00 95.19 101 VAL A C 1
ATOM 793 O O . VAL A 1 101 ? 8.975 -5.330 3.520 1.00 95.19 101 VAL A O 1
ATOM 796 N N . TYR A 1 102 ? 9.656 -3.694 2.137 1.00 95.00 102 TYR A N 1
ATOM 797 C CA . TYR A 1 102 ? 8.342 -3.189 1.741 1.00 95.00 102 TYR A CA 1
ATOM 798 C C . TYR A 1 102 ? 8.139 -3.441 0.242 1.00 95.00 102 TYR A C 1
ATOM 800 O O . TYR A 1 102 ? 8.768 -2.791 -0.595 1.00 95.00 102 TYR A O 1
ATOM 808 N N . LYS A 1 103 ? 7.267 -4.399 -0.097 1.00 94.75 103 LYS A N 1
ATOM 809 C CA . LYS A 1 103 ? 6.981 -4.819 -1.480 1.00 94.75 103 LYS A CA 1
ATOM 810 C C . LYS A 1 103 ? 5.709 -4.173 -2.002 1.00 94.75 103 LYS A C 1
ATOM 812 O O . LYS A 1 103 ? 4.758 -4.002 -1.248 1.00 94.75 103 LYS A O 1
ATOM 817 N N . HIS A 1 104 ? 5.722 -3.805 -3.276 1.00 95.50 104 HIS A N 1
ATOM 818 C CA . HIS A 1 104 ? 4.593 -3.179 -3.955 1.00 95.50 104 HIS A CA 1
ATOM 819 C C . HIS A 1 104 ? 4.387 -3.890 -5.289 1.00 95.50 104 HIS A C 1
ATOM 821 O O . HIS A 1 104 ? 5.356 -4.095 -6.019 1.00 95.50 104 HIS A O 1
ATOM 827 N N . SER A 1 105 ? 3.142 -4.234 -5.596 1.00 94.56 105 SER A N 1
ATOM 828 C CA . SER A 1 105 ? 2.766 -4.901 -6.842 1.00 94.56 105 SER A CA 1
ATOM 829 C C . SER A 1 105 ? 2.241 -3.887 -7.852 1.00 94.56 105 SER A C 1
ATOM 831 O O . SER A 1 105 ? 1.491 -2.977 -7.501 1.00 94.56 105 SER A O 1
ATOM 833 N N . VAL A 1 106 ? 2.618 -4.061 -9.111 1.00 92.50 106 VAL A N 1
ATOM 834 C CA . VAL A 1 106 ? 2.097 -3.329 -10.261 1.00 92.50 106 VAL A CA 1
ATOM 835 C C . VAL A 1 106 ? 1.065 -4.213 -10.947 1.00 92.50 106 VAL A C 1
ATOM 837 O O . VAL A 1 106 ? 1.322 -5.387 -11.218 1.00 92.50 106 VAL A O 1
ATOM 840 N N . TYR A 1 107 ? -0.094 -3.637 -11.245 1.00 91.81 107 TYR A N 1
ATOM 841 C CA . TYR A 1 107 ? -1.185 -4.312 -11.939 1.00 91.81 107 TYR A CA 1
ATOM 842 C C . TYR A 1 107 ? -1.480 -3.615 -13.262 1.00 91.81 107 TYR A C 1
ATOM 844 O O . TYR A 1 107 ? -1.331 -2.398 -13.393 1.00 91.81 107 TYR A O 1
ATOM 852 N N . ARG A 1 108 ? -1.924 -4.396 -14.244 1.00 89.00 108 ARG A N 1
ATOM 853 C CA . ARG A 1 108 ? -2.528 -3.893 -15.473 1.00 89.00 108 ARG A CA 1
ATOM 854 C C . ARG A 1 108 ? -4.041 -3.962 -15.336 1.00 89.00 108 ARG A C 1
ATOM 856 O O . ARG A 1 108 ? -4.569 -5.021 -15.006 1.00 89.00 108 ARG A O 1
ATOM 863 N N . VAL A 1 109 ? -4.698 -2.855 -15.662 1.00 88.81 109 VAL A N 1
ATOM 864 C CA . VAL A 1 109 ? -6.156 -2.754 -15.749 1.00 88.81 109 VAL A CA 1
ATOM 865 C C . VAL A 1 109 ? -6.539 -2.642 -17.221 1.00 88.81 109 VAL A C 1
ATOM 867 O O . VAL A 1 109 ? -5.920 -1.879 -17.969 1.00 88.81 109 VAL A O 1
ATOM 870 N N . LYS A 1 110 ? -7.502 -3.451 -17.657 1.00 85.62 110 LYS A N 1
ATOM 871 C CA . LYS A 1 110 ? -8.070 -3.393 -19.008 1.00 85.62 110 LYS A CA 1
ATOM 872 C C . LYS A 1 110 ? -9.292 -2.481 -18.992 1.00 85.62 110 LYS A C 1
ATOM 874 O O . LYS A 1 110 ? -10.099 -2.576 -18.077 1.00 85.62 110 LYS A O 1
ATOM 879 N N . ASP A 1 111 ? -9.439 -1.634 -20.007 1.00 77.06 111 ASP A N 1
ATOM 880 C CA . ASP A 1 111 ? -10.731 -1.004 -20.269 1.00 77.06 111 ASP A CA 1
ATOM 881 C C . ASP A 1 111 ? -11.614 -1.998 -21.039 1.00 77.06 111 ASP A C 1
ATOM 883 O O . ASP A 1 111 ? -11.112 -2.776 -21.862 1.00 77.06 111 ASP A O 1
ATOM 887 N N . GLY A 1 112 ? -12.926 -1.966 -20.807 1.00 59.53 112 GLY A N 1
ATOM 888 C CA . GLY A 1 112 ? -13.906 -2.903 -21.374 1.00 59.53 112 GLY A CA 1
ATOM 889 C C . GLY A 1 112 ? -13.996 -2.895 -22.909 1.00 59.53 112 GLY A C 1
ATOM 890 O O . GLY A 1 112 ? -14.711 -3.708 -23.486 1.00 59.53 112 GLY A O 1
ATOM 891 N N . GLN A 1 113 ? -13.258 -2.009 -23.587 1.00 51.66 113 GLN A N 1
ATOM 892 C CA . GLN A 1 113 ? -13.166 -1.909 -25.049 1.00 51.66 113 GLN A CA 1
ATOM 893 C C . GLN A 1 113 ? -11.835 -2.421 -25.637 1.00 51.66 113 GLN A C 1
ATOM 895 O O . GLN A 1 113 ? -11.585 -2.259 -26.829 1.00 51.66 113 GLN A O 1
ATOM 900 N N . GLY A 1 114 ? -10.959 -3.047 -24.841 1.00 42.41 114 GLY A N 1
ATOM 901 C CA . GLY A 1 114 ? -9.669 -3.560 -25.330 1.00 42.41 114 GLY A CA 1
ATOM 902 C C . GLY A 1 114 ? -8.590 -2.486 -25.521 1.00 42.41 114 GLY A C 1
ATOM 903 O O . GLY A 1 114 ? -7.481 -2.798 -25.957 1.00 42.41 114 GLY A O 1
ATOM 904 N N . ALA A 1 115 ? -8.875 -1.237 -25.146 1.00 43.53 115 ALA A N 1
ATOM 905 C CA . ALA A 1 115 ? -7.867 -0.206 -24.940 1.00 43.53 115 ALA A CA 1
ATOM 906 C C . ALA A 1 115 ? -7.336 -0.279 -23.497 1.00 43.53 115 ALA A C 1
ATOM 908 O O . ALA A 1 115 ? -8.057 -0.604 -22.558 1.00 43.53 115 ALA A O 1
ATOM 909 N N . VAL A 1 116 ? -6.047 -0.012 -23.295 1.00 43.59 116 VAL A N 1
ATOM 910 C CA . VAL A 1 116 ? -5.451 0.041 -21.951 1.00 43.59 116 VAL A CA 1
ATOM 911 C C . VAL A 1 116 ? -5.763 1.427 -21.379 1.00 43.59 116 VAL A C 1
ATOM 913 O O . VAL A 1 116 ? -5.075 2.397 -21.692 1.00 43.59 116 VAL A O 1
ATOM 916 N N . GLY A 1 117 ? -6.874 1.521 -20.647 1.00 43.09 117 GLY A N 1
ATOM 917 C CA . GLY A 1 117 ? -7.481 2.767 -20.183 1.00 43.09 117 GLY A CA 1
ATOM 918 C C . GLY A 1 117 ? -6.704 3.462 -19.068 1.00 43.09 117 GLY A C 1
ATOM 919 O O . GLY A 1 117 ? -6.391 2.894 -18.024 1.00 43.09 117 GLY A O 1
ATOM 920 N N . GLN A 1 118 ? -6.408 4.722 -19.346 1.00 40.81 118 GLN A N 1
ATOM 921 C CA . GLN A 1 118 ? -5.863 5.779 -18.508 1.00 40.81 118 GLN A CA 1
ATOM 922 C C . GLN A 1 118 ? -6.814 6.103 -17.340 1.00 40.81 118 GLN A C 1
ATOM 924 O O . GLN A 1 118 ? -8.019 6.219 -17.539 1.00 40.81 118 GLN A O 1
ATOM 929 N N . VAL A 1 119 ? -6.286 6.285 -16.122 1.00 39.78 119 VAL A N 1
ATOM 930 C CA . VAL A 1 119 ? -7.058 6.886 -15.018 1.00 39.78 119 VAL A CA 1
ATOM 931 C C . VAL A 1 119 ? -7.060 8.400 -15.234 1.00 39.78 119 VAL A C 1
ATOM 933 O O . VAL A 1 119 ? -6.197 9.112 -14.717 1.00 39.78 119 VAL A O 1
ATOM 936 N N . ASP A 1 120 ? -7.983 8.876 -16.067 1.00 30.66 120 ASP A N 1
ATOM 937 C CA . ASP A 1 120 ? -8.261 10.299 -16.237 1.00 30.66 120 ASP A CA 1
ATOM 938 C C . ASP A 1 120 ? -9.094 10.814 -15.063 1.00 30.66 120 ASP A C 1
ATOM 940 O O . ASP A 1 120 ? -10.194 10.336 -14.789 1.00 30.66 120 ASP A O 1
ATOM 944 N N . TYR A 1 121 ? -8.562 11.812 -14.356 1.00 33.94 121 TYR A N 1
ATOM 945 C CA . TYR A 1 121 ? -9.333 12.588 -13.391 1.00 33.94 121 TYR A CA 1
ATOM 946 C C . TYR A 1 121 ? -10.270 13.523 -14.164 1.00 33.94 121 TYR A C 1
ATOM 948 O O . TYR A 1 121 ? -9.871 14.613 -14.570 1.00 33.94 121 TYR A O 1
ATOM 956 N N . GLY A 1 122 ? -11.505 13.075 -14.378 1.00 28.89 122 GLY A N 1
ATOM 957 C CA . GLY A 1 122 ? -12.627 13.942 -14.720 1.00 28.89 122 GLY A CA 1
ATOM 958 C C . GLY A 1 122 ? -13.116 14.692 -13.481 1.00 28.89 122 GLY A C 1
ATOM 959 O O . GLY A 1 122 ? -13.211 14.109 -12.401 1.00 28.89 122 GLY A O 1
ATOM 960 N N . ASP A 1 123 ? -13.375 15.985 -13.665 1.00 32.81 123 ASP A N 1
ATOM 961 C CA . ASP A 1 123 ? -13.987 16.938 -12.736 1.00 32.81 123 ASP A CA 1
ATOM 962 C C . ASP A 1 123 ? -14.862 16.311 -11.642 1.00 32.81 123 ASP A C 1
ATOM 964 O O . ASP A 1 123 ? -15.958 15.808 -11.896 1.00 32.81 123 ASP A O 1
ATOM 968 N N . VAL A 1 124 ? -14.416 16.448 -10.393 1.00 33.97 124 VAL A N 1
ATOM 969 C CA . VAL A 1 124 ? -15.312 16.375 -9.240 1.00 33.97 124 VAL A CA 1
ATOM 970 C C . VAL A 1 124 ? -15.728 17.808 -8.934 1.00 33.97 124 VAL A C 1
ATOM 972 O O . VAL A 1 124 ? -14.969 18.575 -8.339 1.00 33.97 124 VAL A O 1
ATOM 975 N N . ALA A 1 125 ? -16.922 18.1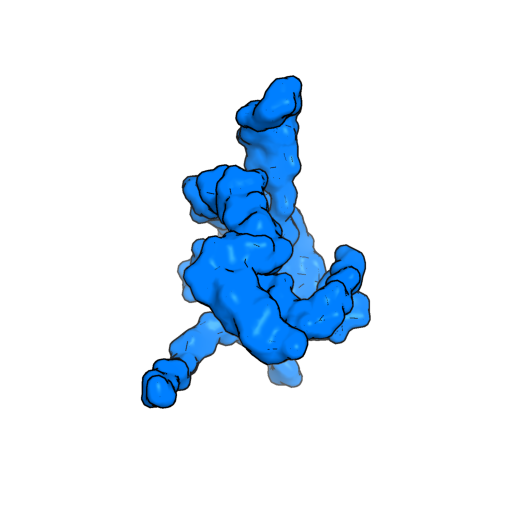80 -9.394 1.00 26.28 125 ALA A N 1
ATOM 976 C CA . ALA A 1 125 ? -17.581 19.409 -8.974 1.00 26.28 125 ALA A CA 1
ATOM 977 C C . ALA A 1 125 ? -17.744 19.403 -7.440 1.00 26.28 125 ALA A C 1
ATOM 979 O O . ALA A 1 125 ? -18.115 18.3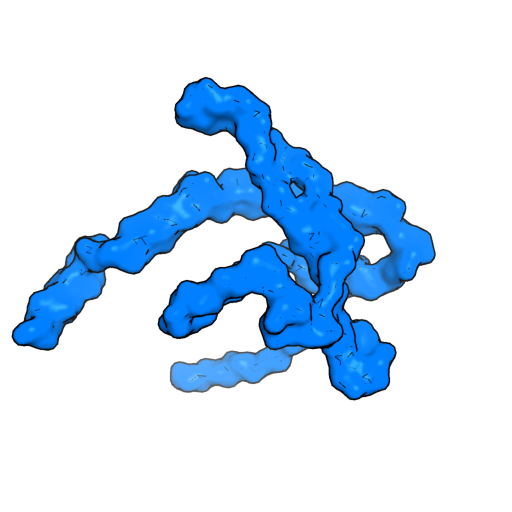66 -6.880 1.00 26.28 125 ALA A O 1
ATOM 980 N N . PRO A 1 126 ? -17.466 20.518 -6.742 1.00 35.41 126 PRO A N 1
ATOM 981 C CA . PRO A 1 126 ? -17.691 20.589 -5.308 1.00 35.41 126 PRO A CA 1
ATOM 982 C C . PRO A 1 126 ? -19.197 20.584 -5.028 1.00 35.41 126 PRO A C 1
ATOM 984 O O . PRO A 1 126 ? -19.949 21.345 -5.643 1.00 35.41 126 PRO A O 1
ATOM 987 N N . VAL A 1 127 ? -19.609 19.710 -4.109 1.00 37.12 127 VAL A N 1
ATOM 988 C CA . VAL A 1 127 ? -20.919 19.758 -3.442 1.00 37.12 127 VAL A CA 1
ATOM 989 C C . VAL A 1 127 ? -20.852 20.758 -2.296 1.00 37.12 127 VAL A C 1
ATOM 991 O O . VAL A 1 127 ? -19.812 20.754 -1.596 1.00 37.12 127 VAL A O 1
#

Secondary structure (DSSP, 8-state):
-HHHHHHHHHTT-SHHHHHHHHHIIIIIHHHHHHHHHHHHHHHHHTTTT-TTTTTS---------TT----S-GGGT-TTEEEEEEPPPEEEEETTEEEEEE--EEEEE--TTSS------------

Organism: NCBI:txid1143690

Radius of gyration: 18.77 Å; chains: 1; bounding box: 43×34×48 Å

Sequence (127 aa):
EVEVSGICEGRKMNVAHGLAWSFYLGYLQLVLPRLENSIAAFCAAHHRSTPLWSRGSRKLLILVPLSANISHKLEDEDDNISFLENLPNNEIDRAGVRGRVYKHSVYRVKDGQGAVGQVDYGDVAPV

Foldseek 3Di:
DVVVVVVCVVVLVDPVSVVVVCCCVVPVVQVVVCQQVLLVVVCVVCVPPDPVSVPADSDDDDDDDPVPDDDPDVCVVDVQKDWDAKGPWDFDDPDNDGRDTDIDTDIFGADPVRDRDGPDDDDDDDD